Protein AF-A0A4Q2D602-F1 (afdb_monomer_lite)

Structure (mmCIF, N/CA/C/O backbone):
data_AF-A0A4Q2D602-F1
#
_entry.id   AF-A0A4Q2D602-F1
#
loop_
_atom_site.group_PDB
_atom_site.id
_atom_site.type_symbol
_atom_site.label_atom_id
_atom_site.label_alt_id
_atom_site.label_comp_id
_atom_site.label_asym_id
_atom_site.label_entity_id
_atom_site.label_seq_id
_atom_site.pdbx_PDB_ins_code
_atom_site.Cartn_x
_atom_site.Cartn_y
_atom_site.Cartn_z
_atom_site.occupancy
_atom_site.B_iso_or_equiv
_atom_site.auth_seq_id
_atom_site.auth_comp_id
_atom_site.auth_asym_id
_atom_site.auth_atom_id
_atom_site.pdbx_PDB_model_num
ATOM 1 N N . LYS A 1 1 ? 11.422 -1.098 -21.086 1.00 83.00 1 LYS A N 1
ATOM 2 C CA . LYS A 1 1 ? 11.947 -2.430 -20.684 1.00 83.00 1 LYS A CA 1
ATOM 3 C C . LYS A 1 1 ? 13.117 -2.211 -19.728 1.00 83.00 1 LYS A C 1
ATOM 5 O O . LYS A 1 1 ? 13.971 -1.401 -20.058 1.00 83.00 1 LYS A O 1
ATOM 10 N N . LEU A 1 2 ? 13.131 -2.863 -18.564 1.00 94.50 2 LEU A N 1
ATOM 11 C CA . LEU A 1 2 ? 14.197 -2.750 -17.557 1.00 94.50 2 LEU A CA 1
ATOM 12 C C . LEU A 1 2 ? 15.337 -3.736 -17.889 1.00 94.50 2 LEU A C 1
ATOM 14 O O . LEU A 1 2 ? 15.059 -4.915 -18.108 1.00 94.50 2 LEU A O 1
ATOM 18 N N . SER A 1 3 ? 16.590 -3.273 -17.979 1.00 97.38 3 SER A N 1
ATOM 19 C CA . SER A 1 3 ? 17.756 -4.157 -18.168 1.00 97.38 3 SER A CA 1
ATOM 20 C C . SER A 1 3 ? 18.166 -4.819 -16.848 1.00 97.38 3 SER A C 1
ATOM 22 O O . SER A 1 3 ? 17.819 -4.328 -15.775 1.00 97.38 3 SER A O 1
ATOM 24 N N . MET A 1 4 ? 18.919 -5.922 -16.911 1.00 98.06 4 MET A N 1
ATOM 25 C CA . MET A 1 4 ? 19.378 -6.620 -15.701 1.00 98.06 4 MET A CA 1
ATOM 26 C C . MET A 1 4 ? 20.352 -5.775 -14.872 1.00 98.06 4 MET A C 1
ATOM 28 O O . MET A 1 4 ? 20.237 -5.764 -13.651 1.00 98.06 4 MET A O 1
ATOM 32 N N . ASP A 1 5 ? 21.232 -5.001 -15.512 1.00 97.94 5 ASP A N 1
ATOM 33 C CA . ASP A 1 5 ? 22.152 -4.102 -14.802 1.00 97.94 5 ASP A CA 1
ATOM 34 C C . ASP A 1 5 ? 21.403 -2.986 -14.070 1.00 97.94 5 ASP A C 1
ATOM 36 O O . ASP A 1 5 ? 21.679 -2.704 -12.904 1.00 97.94 5 ASP A O 1
ATOM 40 N N . ALA A 1 6 ? 20.405 -2.379 -14.725 1.00 98.00 6 ALA A N 1
ATOM 41 C CA . ALA A 1 6 ? 19.575 -1.362 -14.093 1.00 98.00 6 ALA A CA 1
ATOM 42 C C . ALA A 1 6 ? 18.737 -1.963 -12.954 1.00 98.00 6 ALA A C 1
ATOM 44 O O . ALA A 1 6 ? 18.672 -1.374 -11.877 1.00 98.00 6 ALA A O 1
ATOM 45 N N . ALA A 1 7 ? 18.159 -3.154 -13.150 1.00 98.19 7 ALA A N 1
ATOM 46 C CA . ALA A 1 7 ? 17.442 -3.871 -12.098 1.00 98.19 7 ALA A CA 1
ATOM 47 C C . ALA A 1 7 ? 18.347 -4.153 -10.888 1.00 98.19 7 ALA A C 1
ATOM 49 O O . ALA A 1 7 ? 17.981 -3.818 -9.766 1.00 98.19 7 ALA A O 1
ATOM 50 N N . ALA A 1 8 ? 19.546 -4.703 -11.097 1.00 98.25 8 ALA A N 1
ATOM 51 C CA . ALA A 1 8 ? 20.499 -4.966 -10.021 1.00 98.25 8 ALA A CA 1
ATOM 52 C C . ALA A 1 8 ? 20.903 -3.677 -9.287 1.00 98.25 8 ALA A C 1
ATOM 54 O O . ALA A 1 8 ? 20.920 -3.659 -8.057 1.00 98.25 8 ALA A O 1
ATOM 55 N N . SER A 1 9 ? 21.140 -2.586 -10.021 1.00 98.38 9 SER A N 1
ATOM 56 C CA . SER A 1 9 ? 21.454 -1.284 -9.424 1.00 98.38 9 SER A CA 1
ATOM 57 C C . SER A 1 9 ? 20.346 -0.817 -8.472 1.00 98.38 9 SER A C 1
ATOM 59 O O . SER A 1 9 ? 20.636 -0.391 -7.357 1.00 98.38 9 SER A O 1
ATOM 61 N N . PHE A 1 10 ? 19.076 -0.956 -8.864 1.00 98.06 10 PHE A N 1
ATOM 62 C CA . PHE A 1 10 ? 17.943 -0.608 -8.005 1.00 98.06 10 PHE A CA 1
ATOM 63 C C . PHE A 1 10 ? 17.757 -1.565 -6.825 1.00 98.06 10 PHE A C 1
ATOM 65 O O . PHE A 1 10 ? 17.698 -1.120 -5.683 1.00 98.06 10 PHE A O 1
ATOM 72 N N . PHE A 1 11 ? 17.642 -2.867 -7.092 1.00 98.19 11 PHE A N 1
ATOM 73 C CA . PHE A 1 11 ? 17.210 -3.848 -6.093 1.00 98.19 11 PHE A CA 1
ATOM 74 C C . PHE A 1 11 ? 18.327 -4.308 -5.155 1.00 98.19 11 PHE A C 1
ATOM 76 O O . PHE A 1 11 ? 18.075 -4.510 -3.972 1.00 98.19 11 PHE A O 1
ATOM 83 N N . ARG A 1 12 ? 19.547 -4.498 -5.669 1.00 98.31 12 ARG A N 1
ATOM 84 C CA . ARG A 1 12 ? 20.695 -4.968 -4.877 1.00 98.31 12 ARG A CA 1
ATOM 85 C C . ARG A 1 12 ? 21.487 -3.799 -4.308 1.00 98.31 12 ARG A C 1
ATOM 87 O O . ARG A 1 12 ? 21.835 -3.816 -3.134 1.00 98.31 12 ARG A O 1
ATOM 94 N N . ASP A 1 13 ? 21.762 -2.799 -5.143 1.00 98.31 13 ASP A N 1
ATOM 95 C CA . ASP A 1 13 ? 22.711 -1.736 -4.794 1.00 98.31 13 ASP A CA 1
ATOM 96 C C . ASP A 1 13 ? 2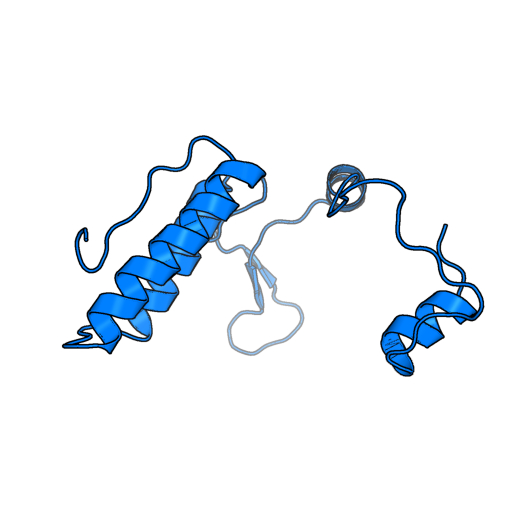2.021 -0.477 -4.238 1.00 98.31 13 ASP A C 1
ATOM 98 O O . ASP A 1 13 ? 22.708 0.443 -3.799 1.00 98.31 13 ASP A O 1
ATOM 102 N N . MET A 1 14 ? 20.679 -0.425 -4.252 1.00 98.06 14 MET A N 1
ATOM 103 C CA . MET A 1 14 ? 19.868 0.733 -3.838 1.00 98.06 14 MET A CA 1
ATOM 104 C C . MET A 1 14 ? 20.332 2.047 -4.484 1.00 98.06 14 MET A C 1
ATOM 106 O O . MET A 1 14 ? 20.367 3.107 -3.858 1.00 98.06 14 MET A O 1
A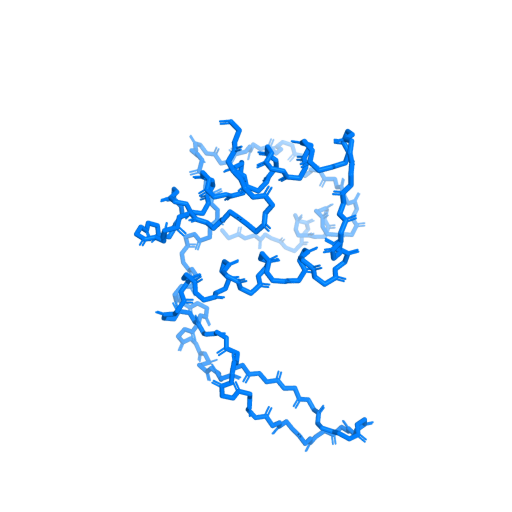TOM 110 N N . ARG A 1 15 ? 20.721 1.973 -5.759 1.00 98.12 15 ARG A N 1
ATOM 111 C CA . ARG A 1 15 ? 21.407 3.045 -6.474 1.00 98.12 15 ARG A CA 1
ATOM 112 C C . ARG A 1 15 ? 20.758 3.298 -7.827 1.00 98.12 15 ARG A C 1
ATOM 114 O O . ARG A 1 15 ? 20.543 2.370 -8.606 1.00 98.12 15 ARG A O 1
ATOM 121 N N . PHE A 1 16 ? 20.525 4.570 -8.147 1.00 98.12 16 PHE A N 1
ATOM 122 C CA . PHE A 1 16 ? 20.141 4.959 -9.501 1.00 98.12 16 PHE A CA 1
ATOM 123 C C . PHE A 1 16 ? 21.250 4.590 -10.506 1.00 98.12 16 PHE A C 1
ATOM 125 O O . PHE A 1 16 ? 22.429 4.844 -10.230 1.00 98.12 16 PHE A O 1
ATOM 132 N N . PRO A 1 17 ? 20.908 4.008 -11.669 1.00 97.75 17 PRO A N 1
ATOM 133 C CA . PRO A 1 17 ? 21.867 3.808 -12.750 1.00 97.75 17 PRO A CA 1
ATOM 134 C C . PRO A 1 17 ? 22.538 5.130 -13.176 1.00 97.75 17 PRO A C 1
ATOM 136 O O . PRO A 1 17 ? 21.956 6.201 -12.980 1.00 97.75 17 PRO A O 1
ATOM 139 N N . PRO A 1 18 ? 23.746 5.092 -13.769 1.00 96.19 18 PRO A N 1
ATOM 140 C CA . PRO A 1 18 ? 24.335 6.274 -14.396 1.00 96.19 18 PRO A CA 1
ATOM 141 C C . PRO A 1 18 ? 23.366 6.902 -15.404 1.00 96.19 18 PRO A C 1
ATOM 143 O O . PRO A 1 18 ? 22.719 6.173 -16.152 1.00 96.19 18 PRO A O 1
ATOM 146 N N . ASP A 1 19 ? 23.277 8.236 -15.401 1.00 96.69 19 ASP A N 1
ATOM 147 C CA . ASP A 1 19 ? 22.375 9.006 -16.275 1.00 96.69 19 ASP A CA 1
ATOM 148 C C . ASP A 1 19 ? 20.883 8.635 -16.126 1.00 96.69 19 ASP A C 1
ATOM 150 O O . ASP A 1 19 ? 20.097 8.629 -17.072 1.00 96.69 19 ASP A O 1
ATOM 154 N N . PHE A 1 20 ? 20.467 8.267 -14.910 1.00 97.31 20 PHE A N 1
ATOM 155 C CA . PHE A 1 20 ? 19.071 7.942 -14.650 1.00 97.31 20 PHE A CA 1
ATOM 156 C C . PHE A 1 20 ? 18.171 9.182 -14.723 1.00 97.31 20 PHE A C 1
ATOM 158 O O . PHE A 1 20 ? 18.295 10.120 -13.931 1.00 97.31 20 PHE A O 1
ATOM 165 N N . HIS A 1 21 ? 17.170 9.113 -15.596 1.00 96.38 21 HIS A N 1
ATOM 166 C CA . HIS A 1 21 ? 16.058 10.052 -15.641 1.00 96.38 21 HIS A CA 1
ATOM 167 C C . HIS A 1 21 ? 14.780 9.381 -15.139 1.00 96.38 21 HIS A C 1
ATOM 169 O O . HIS A 1 21 ? 14.426 8.277 -15.559 1.00 96.38 21 HIS A O 1
ATOM 175 N N . ARG A 1 22 ? 14.056 10.071 -14.251 1.00 96.12 22 ARG A N 1
ATOM 176 C CA . ARG A 1 22 ? 12.726 9.632 -13.812 1.00 96.12 22 ARG A CA 1
ATOM 177 C C . ARG A 1 22 ? 11.739 9.591 -14.995 1.00 96.12 22 ARG A C 1
ATOM 179 O O . ARG A 1 22 ? 11.940 10.329 -15.963 1.00 96.12 22 ARG A O 1
ATOM 186 N N . PRO A 1 23 ? 10.642 8.814 -14.904 1.00 95.31 23 PRO A N 1
ATOM 187 C CA . PRO A 1 23 ? 9.563 8.867 -15.888 1.00 95.31 23 PRO A CA 1
ATOM 188 C C . PRO A 1 23 ? 9.055 10.298 -16.117 1.00 95.31 23 PRO A C 1
ATOM 190 O O . PRO A 1 23 ? 8.987 11.102 -15.186 1.00 95.31 23 PRO A O 1
ATOM 193 N N . GLY A 1 24 ? 8.677 10.615 -17.358 1.00 97.31 24 GLY A N 1
ATOM 194 C CA . GLY A 1 24 ? 8.247 11.963 -17.758 1.00 97.31 24 GLY A CA 1
ATOM 195 C C . GLY A 1 24 ? 6.905 12.420 -17.173 1.00 97.31 24 GLY A C 1
ATOM 196 O O . GLY A 1 24 ? 6.534 13.577 -17.343 1.00 97.31 24 GLY A O 1
ATOM 197 N N . GLN A 1 25 ? 6.188 11.536 -16.479 1.00 95.75 25 GLN A N 1
ATOM 198 C CA . GLN A 1 25 ? 4.896 11.798 -15.849 1.00 95.75 25 GLN A CA 1
ATOM 199 C C . GLN A 1 25 ? 4.749 10.961 -14.566 1.00 95.75 25 GLN A C 1
ATOM 201 O O . GLN A 1 25 ? 5.441 9.942 -14.427 1.00 95.75 25 GLN A O 1
ATOM 206 N N . PRO A 1 26 ? 3.869 11.357 -13.627 1.00 93.44 26 PRO A N 1
ATOM 207 C CA . PRO A 1 26 ? 3.503 10.507 -12.498 1.00 93.44 26 PRO A CA 1
ATOM 208 C C . PRO A 1 26 ? 2.998 9.154 -13.011 1.00 93.44 26 PRO A C 1
ATOM 210 O O . PRO A 1 26 ? 2.129 9.115 -13.874 1.00 93.44 26 PRO A O 1
ATOM 213 N N . THR A 1 27 ? 3.591 8.068 -12.523 1.00 92.25 27 THR A N 1
ATOM 214 C CA . THR A 1 27 ? 3.298 6.684 -12.932 1.00 92.25 27 THR A CA 1
ATOM 215 C C . THR A 1 27 ? 3.378 5.779 -11.711 1.00 92.25 27 THR A C 1
ATOM 217 O O . THR A 1 27 ? 4.135 6.071 -10.778 1.00 92.25 27 THR A O 1
ATOM 220 N N . THR A 1 28 ? 2.599 4.699 -11.702 1.00 92.00 28 THR A N 1
A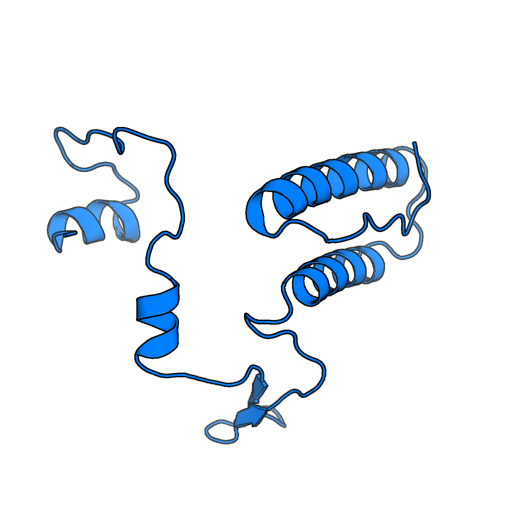TOM 221 C CA . THR A 1 28 ? 2.556 3.733 -10.597 1.00 92.00 28 THR A CA 1
ATOM 222 C C . THR A 1 28 ? 2.519 2.297 -11.111 1.00 92.00 28 THR A C 1
ATOM 224 O O . THR A 1 28 ? 3.551 1.633 -11.172 1.00 92.00 28 THR A O 1
ATOM 227 N N . ASN A 1 29 ? 1.328 1.798 -11.426 1.00 90.88 29 ASN A N 1
ATOM 228 C CA . ASN A 1 29 ? 1.014 0.388 -11.640 1.00 90.88 29 ASN A CA 1
ATOM 229 C C . ASN A 1 29 ? 0.275 0.156 -12.964 1.00 90.88 29 ASN A C 1
ATOM 231 O O . ASN A 1 29 ? -0.453 -0.827 -13.103 1.00 90.88 29 ASN A O 1
ATOM 235 N N . GLU A 1 30 ? 0.437 1.059 -13.931 1.00 92.50 30 GLU A N 1
ATOM 236 C CA . GLU A 1 30 ? -0.085 0.875 -15.279 1.00 92.50 30 GLU A CA 1
ATOM 237 C C . GLU A 1 30 ? 0.391 -0.476 -15.850 1.00 92.50 30 GLU A C 1
ATOM 239 O O . GLU A 1 30 ? 1.581 -0.794 -15.825 1.00 92.50 30 GLU A O 1
ATOM 244 N N . GLY A 1 31 ? -0.548 -1.291 -16.345 1.00 93.62 31 GLY A N 1
ATOM 245 C CA . GLY A 1 31 ? -0.282 -2.654 -16.823 1.00 93.62 31 GLY A CA 1
ATOM 246 C C . GLY A 1 31 ? -0.407 -3.760 -15.765 1.00 93.62 31 GLY A C 1
ATOM 247 O O . GLY A 1 31 ? -0.067 -4.909 -16.051 1.00 93.62 31 GLY A O 1
ATOM 248 N N . ILE A 1 32 ? -0.886 -3.457 -14.549 1.00 93.50 32 ILE A N 1
ATOM 249 C CA . ILE A 1 32 ? -1.155 -4.473 -13.512 1.00 93.50 32 ILE A CA 1
ATOM 250 C C . ILE A 1 32 ? -2.147 -5.552 -13.978 1.00 93.50 32 ILE A C 1
ATOM 252 O O . ILE A 1 32 ? -2.015 -6.716 -13.610 1.00 93.50 32 ILE A O 1
ATOM 256 N N . ASP A 1 33 ? -3.104 -5.189 -14.827 1.00 94.38 33 ASP A N 1
ATOM 257 C CA . ASP A 1 33 ? -4.086 -6.082 -15.440 1.00 94.38 33 ASP A CA 1
ATOM 258 C C . ASP A 1 33 ? -3.424 -7.180 -16.283 1.00 94.38 33 ASP A C 1
ATOM 260 O O . ASP A 1 33 ? -3.834 -8.335 -16.205 1.00 94.38 33 ASP A O 1
ATOM 264 N N . VAL A 1 34 ? -2.343 -6.860 -17.002 1.00 96.69 34 VAL A N 1
ATOM 265 C CA . VAL A 1 34 ? -1.567 -7.837 -17.782 1.00 96.69 34 VAL A CA 1
ATOM 266 C C . VAL A 1 34 ? -0.910 -8.871 -16.865 1.00 96.69 34 VAL A C 1
ATOM 268 O O . VAL A 1 34 ? -0.893 -10.060 -17.182 1.00 96.69 34 VAL A O 1
ATOM 271 N N . VAL A 1 35 ? -0.396 -8.436 -15.709 1.00 95.06 35 VAL A N 1
ATOM 272 C CA . VAL A 1 35 ? 0.217 -9.331 -14.713 1.00 95.06 35 VAL A CA 1
ATOM 273 C C . VAL A 1 35 ? -0.839 -10.244 -14.089 1.00 95.06 35 VAL A C 1
ATOM 275 O O . VAL A 1 35 ? -0.619 -11.449 -13.988 1.00 95.06 35 VAL A O 1
ATOM 278 N N . ILE A 1 36 ? -1.996 -9.688 -13.714 1.00 94.50 36 ILE A N 1
ATOM 279 C CA . ILE A 1 36 ? -3.110 -10.446 -13.126 1.00 94.50 36 ILE A CA 1
ATOM 280 C C . ILE A 1 36 ? -3.676 -11.459 -14.133 1.00 94.50 36 ILE A C 1
ATOM 282 O O . ILE A 1 36 ? -3.933 -12.608 -13.778 1.00 94.50 36 ILE A O 1
ATOM 286 N N . ALA A 1 37 ? -3.840 -11.057 -15.396 1.00 95.62 37 ALA A N 1
ATOM 287 C CA . ALA A 1 37 ? -4.410 -11.894 -16.447 1.00 95.62 37 ALA A CA 1
ATOM 288 C C . ALA A 1 37 ? -3.490 -13.043 -16.887 1.00 95.62 37 ALA A C 1
ATOM 290 O O . ALA A 1 37 ? -3.986 -14.042 -17.406 1.00 95.62 37 ALA A O 1
ATOM 291 N N . ALA A 1 38 ? -2.172 -12.930 -16.684 1.00 97.81 38 ALA A N 1
ATOM 292 C CA . ALA A 1 38 ? -1.224 -13.969 -17.079 1.00 97.81 38 ALA A CA 1
ATOM 293 C C . ALA A 1 38 ? -1.470 -15.295 -16.338 1.00 97.81 38 ALA A C 1
ATOM 295 O O . ALA A 1 38 ? -1.445 -16.360 -16.954 1.00 97.81 38 ALA A O 1
ATOM 296 N N . HIS A 1 39 ? -1.735 -15.226 -15.029 1.00 96.62 39 HIS A N 1
ATOM 297 C CA . HIS A 1 39 ? -2.012 -16.388 -14.182 1.00 96.62 39 HIS A CA 1
ATOM 298 C C . HIS A 1 39 ? -2.987 -16.017 -13.056 1.00 96.62 39 HIS A C 1
ATOM 300 O O . HIS A 1 39 ? -2.535 -15.780 -11.938 1.00 96.62 39 HIS A O 1
ATOM 306 N N . PRO A 1 40 ? -4.307 -15.959 -13.310 1.00 94.50 40 PRO A N 1
ATOM 307 C CA . PRO A 1 40 ? -5.281 -15.576 -12.291 1.00 94.50 40 PRO A CA 1
ATOM 308 C C . PRO A 1 40 ? -5.230 -16.492 -11.062 1.00 94.50 40 PRO A C 1
ATOM 310 O O . PRO A 1 40 ? -5.124 -17.713 -11.191 1.00 94.50 40 PRO A O 1
ATOM 313 N N . TRP A 1 41 ? -5.345 -15.912 -9.867 1.00 94.38 41 TRP A N 1
ATOM 314 C CA . TRP A 1 41 ? -5.338 -16.645 -8.600 1.00 94.38 41 TRP A CA 1
ATOM 315 C C . TRP A 1 41 ? -6.356 -16.058 -7.622 1.00 94.38 41 TRP A C 1
ATOM 317 O O . TRP A 1 41 ? -6.762 -14.902 -7.744 1.00 94.38 41 TRP A O 1
ATOM 327 N N . LEU A 1 42 ? -6.764 -16.864 -6.642 1.00 95.62 42 LEU A N 1
ATOM 328 C CA . LEU A 1 42 ? -7.616 -16.428 -5.536 1.00 95.62 42 LEU A CA 1
ATOM 329 C C . LEU A 1 42 ? -6.759 -16.183 -4.289 1.00 95.62 42 LEU A C 1
ATOM 331 O O . LEU A 1 42 ? -5.787 -16.913 -4.095 1.00 95.62 42 LEU A O 1
ATOM 335 N N . PRO A 1 43 ? -7.091 -15.189 -3.447 1.00 96.50 43 PRO A N 1
ATOM 336 C CA . PRO A 1 43 ? -6.357 -14.920 -2.215 1.00 96.50 43 PRO A CA 1
ATOM 337 C C . PRO A 1 43 ? -6.551 -16.033 -1.169 1.00 96.50 43 PRO A C 1
ATOM 339 O O . PRO A 1 43 ? -7.586 -16.697 -1.115 1.00 96.50 43 PRO A O 1
ATOM 342 N N . GLY A 1 44 ? -5.552 -16.222 -0.307 1.00 96.19 44 GLY A N 1
ATOM 343 C CA . GLY A 1 44 ? -5.481 -17.354 0.617 1.00 96.19 44 GLY A CA 1
ATOM 344 C C . GLY A 1 44 ? -4.060 -17.614 1.115 1.00 96.19 44 GLY A C 1
ATOM 345 O O . GLY A 1 44 ? -3.141 -16.827 0.864 1.00 96.19 44 GLY A O 1
ATOM 346 N N . GLY A 1 45 ? -3.874 -18.736 1.803 1.00 96.19 45 GLY A N 1
ATOM 347 C CA . GLY A 1 45 ? -2.589 -19.136 2.371 1.00 96.19 45 GLY A CA 1
ATOM 348 C C . GLY A 1 45 ? -2.521 -20.633 2.657 1.00 96.19 45 GLY A C 1
ATOM 349 O O . GLY A 1 45 ? -3.522 -21.341 2.588 1.00 96.19 45 GLY A O 1
ATOM 350 N N . ASN A 1 46 ? -1.328 -21.131 2.974 1.00 97.31 46 ASN A N 1
ATOM 351 C CA . ASN A 1 46 ? -1.171 -22.513 3.424 1.00 97.31 46 ASN A CA 1
ATOM 352 C C . ASN A 1 46 ? -1.772 -22.692 4.826 1.00 97.31 46 ASN A C 1
ATOM 354 O O . ASN A 1 46 ? -1.535 -21.871 5.714 1.00 97.31 46 ASN A O 1
ATOM 358 N N . ALA A 1 47 ? -2.522 -23.773 5.029 1.00 94.44 47 ALA A N 1
ATOM 359 C CA . ALA A 1 47 ? -3.162 -24.076 6.307 1.00 94.44 47 ALA A CA 1
ATOM 360 C C . ALA A 1 47 ? -2.245 -24.862 7.262 1.00 94.44 47 ALA A C 1
ATOM 362 O O . ALA A 1 47 ? -1.265 -25.488 6.849 1.00 94.44 47 ALA A O 1
ATOM 363 N N . ASP A 1 48 ? -2.582 -24.862 8.553 1.00 93.56 48 ASP A N 1
ATOM 364 C CA . ASP A 1 48 ? -2.011 -25.754 9.575 1.00 93.56 48 ASP A CA 1
ATOM 365 C C . ASP A 1 48 ? -0.471 -25.757 9.676 1.00 93.56 48 ASP A C 1
ATOM 367 O O . ASP A 1 48 ? 0.128 -26.744 10.107 1.00 93.56 48 ASP A O 1
ATOM 371 N N . GLY A 1 49 ? 0.188 -24.677 9.237 1.00 92.12 49 GLY A N 1
ATOM 372 C CA . GLY A 1 49 ? 1.650 -24.556 9.229 1.00 92.12 49 GLY A CA 1
ATOM 373 C C . GLY A 1 49 ? 2.375 -25.528 8.288 1.00 92.12 49 GLY A C 1
ATOM 374 O O . GLY A 1 49 ? 3.568 -25.771 8.471 1.00 92.12 49 GLY A O 1
ATOM 375 N N . LYS A 1 50 ? 1.680 -26.111 7.304 1.00 96.12 50 LYS A N 1
ATOM 376 C CA . LYS A 1 50 ? 2.254 -27.064 6.340 1.00 96.12 50 LYS A CA 1
ATOM 377 C C . LYS A 1 50 ? 2.567 -26.389 5.003 1.00 96.12 50 LYS A C 1
ATOM 379 O O . LYS A 1 50 ? 2.204 -25.245 4.753 1.00 96.12 50 LYS A O 1
ATOM 384 N N . VAL A 1 51 ? 3.291 -27.104 4.145 1.00 96.81 51 VAL A N 1
ATOM 385 C CA . VAL A 1 51 ? 3.551 -26.699 2.756 1.00 96.81 51 VAL A CA 1
ATOM 386 C C . VAL A 1 51 ? 2.639 -27.472 1.803 1.00 96.81 51 VAL A C 1
ATOM 388 O O . VAL A 1 51 ? 2.179 -28.563 2.136 1.00 96.81 51 VAL A O 1
ATOM 391 N N . ASN A 1 52 ? 2.424 -26.929 0.602 1.00 96.44 52 ASN A N 1
ATOM 392 C CA . ASN A 1 52 ? 1.639 -27.545 -0.479 1.00 96.44 52 ASN A CA 1
ATOM 393 C C . ASN A 1 52 ? 0.153 -27.791 -0.146 1.00 96.44 52 ASN A C 1
ATOM 395 O O . ASN A 1 52 ? -0.443 -28.742 -0.645 1.00 96.44 52 ASN A O 1
ATOM 399 N N . ASN A 1 53 ? -0.456 -26.945 0.686 1.00 97.06 53 ASN A N 1
ATOM 400 C CA . ASN A 1 53 ? -1.859 -27.057 1.096 1.00 97.06 53 ASN A CA 1
ATOM 401 C C . ASN A 1 53 ? -2.561 -25.690 1.096 1.00 97.06 53 ASN A C 1
ATOM 403 O O . ASN A 1 53 ? -3.182 -25.289 2.080 1.00 97.06 53 ASN A O 1
ATOM 407 N N . TYR A 1 54 ? -2.426 -24.964 -0.011 1.00 97.50 54 TYR A N 1
ATOM 408 C CA . TYR A 1 54 ? -3.051 -23.659 -0.177 1.00 97.50 54 TYR A CA 1
ATOM 409 C C . TYR A 1 54 ? -4.574 -23.758 -0.034 1.00 97.50 54 TYR A C 1
ATOM 411 O O . TYR A 1 54 ? -5.223 -24.521 -0.752 1.00 97.50 54 TYR A O 1
ATOM 419 N N . VAL A 1 55 ? -5.136 -22.970 0.877 1.00 97.81 55 VAL A N 1
ATOM 420 C CA . VAL A 1 55 ? -6.576 -22.843 1.094 1.00 97.81 55 VAL A CA 1
ATOM 421 C C . VAL A 1 55 ? -6.986 -21.420 0.740 1.00 97.81 55 VAL A C 1
ATOM 423 O O . VAL A 1 55 ? -6.398 -20.450 1.223 1.00 97.81 55 VAL A O 1
ATOM 426 N N . VAL A 1 56 ? -7.996 -21.305 -0.120 1.00 97.88 56 VAL A N 1
ATOM 427 C CA . VAL A 1 56 ? -8.598 -20.020 -0.492 1.00 97.88 56 VAL A CA 1
ATOM 428 C C . VAL A 1 56 ? -9.296 -19.424 0.726 1.00 97.88 56 VAL A C 1
ATOM 430 O O . VAL A 1 56 ? -10.055 -20.118 1.402 1.00 97.88 56 VAL A O 1
ATOM 433 N N . ASP A 1 57 ? -9.074 -18.135 0.978 1.00 96.19 57 ASP A N 1
ATOM 434 C CA . ASP A 1 57 ? -9.788 -17.396 2.015 1.00 96.19 57 ASP A CA 1
ATOM 435 C C . ASP A 1 57 ? -10.969 -16.625 1.397 1.00 96.19 57 ASP A C 1
ATOM 437 O O . ASP A 1 57 ? -10.755 -15.580 0.776 1.00 96.19 57 ASP A O 1
ATOM 441 N N . PRO A 1 58 ? -12.226 -17.081 1.579 1.00 93.56 58 PRO A N 1
ATOM 442 C CA . PRO A 1 58 ? -13.399 -16.381 1.048 1.00 93.56 58 PRO A CA 1
ATOM 443 C C . PRO A 1 58 ? -13.634 -15.016 1.720 1.00 93.56 58 PRO A C 1
ATOM 445 O O . PRO A 1 58 ? -14.409 -14.190 1.223 1.00 93.56 58 PRO A O 1
ATOM 448 N N . ASN A 1 59 ? -12.985 -14.762 2.861 1.00 92.06 59 ASN A N 1
ATOM 449 C CA . ASN A 1 59 ? -13.083 -13.499 3.576 1.00 92.06 59 ASN A CA 1
ATOM 450 C C . ASN A 1 59 ? -12.049 -12.463 3.123 1.00 92.06 59 ASN A C 1
ATOM 452 O O . ASN A 1 59 ? -12.186 -11.283 3.470 1.00 92.06 59 ASN A O 1
ATOM 456 N N . SER A 1 60 ? -11.053 -12.878 2.341 1.00 94.50 60 SER A N 1
ATOM 457 C CA . SER A 1 60 ? -10.061 -11.973 1.782 1.00 94.50 60 SER A CA 1
ATOM 458 C C . SER A 1 60 ? -10.640 -11.171 0.615 1.00 94.50 60 SER A C 1
ATOM 460 O O . SER A 1 60 ? -11.582 -11.591 -0.060 1.00 94.50 60 SER A O 1
ATOM 462 N N . ALA A 1 61 ? -10.101 -9.974 0.410 1.00 94.31 61 ALA A N 1
ATOM 463 C CA . ALA A 1 61 ? -10.431 -9.151 -0.742 1.00 94.31 61 ALA A CA 1
ATOM 464 C C . ALA A 1 61 ? -9.621 -9.599 -1.963 1.00 94.31 61 ALA A C 1
ATOM 466 O O . ALA A 1 61 ? -8.449 -9.956 -1.842 1.00 94.31 61 ALA A O 1
ATOM 467 N N . ASP A 1 62 ? -10.231 -9.512 -3.140 1.00 92.12 62 ASP A N 1
ATOM 468 C CA . ASP A 1 62 ? -9.551 -9.660 -4.425 1.00 92.12 62 ASP A CA 1
ATOM 469 C C . ASP A 1 62 ? -9.486 -8.318 -5.181 1.00 92.12 62 ASP A C 1
ATOM 471 O O . ASP A 1 62 ? -9.916 -7.270 -4.687 1.00 92.12 62 ASP A O 1
ATOM 475 N N . PHE A 1 63 ? -8.944 -8.340 -6.402 1.00 90.31 63 PHE A N 1
ATOM 476 C CA . PHE A 1 63 ? -8.792 -7.145 -7.239 1.00 90.31 63 PHE A CA 1
ATOM 477 C C . PHE A 1 63 ? -10.118 -6.511 -7.693 1.00 90.31 63 PHE A C 1
ATOM 479 O O . PHE A 1 63 ? -10.113 -5.379 -8.169 1.00 90.31 63 PHE A O 1
ATOM 486 N N . THR A 1 64 ? -11.253 -7.197 -7.530 1.00 91.19 64 THR A N 1
ATOM 487 C CA . THR A 1 64 ? -12.595 -6.662 -7.814 1.00 91.19 64 THR A CA 1
ATOM 488 C C . THR A 1 64 ? -13.224 -5.978 -6.597 1.00 91.19 64 THR A C 1
ATOM 490 O O . THR A 1 64 ? -14.251 -5.311 -6.720 1.00 91.19 64 THR A O 1
ATOM 493 N N . GLN A 1 65 ? -12.596 -6.091 -5.419 1.00 93.25 65 GLN A N 1
ATOM 494 C CA . GLN A 1 65 ? -13.100 -5.580 -4.142 1.00 93.25 65 GLN A CA 1
ATOM 495 C C . GLN A 1 65 ? -12.157 -4.536 -3.502 1.00 93.25 65 GLN A C 1
ATOM 497 O O . GLN A 1 65 ? -11.803 -4.665 -2.324 1.00 93.25 65 GLN A O 1
ATOM 502 N N . PRO A 1 66 ? -11.759 -3.457 -4.207 1.00 91.75 66 PRO A N 1
ATOM 503 C CA . PRO A 1 66 ? -10.751 -2.512 -3.713 1.00 91.75 66 PRO A CA 1
ATOM 504 C C . PRO A 1 66 ? -11.141 -1.834 -2.389 1.00 91.75 66 PRO A C 1
ATOM 506 O O . PRO A 1 66 ? -10.308 -1.664 -1.497 1.00 91.75 66 PRO A O 1
ATOM 509 N N . CYS A 1 67 ? -12.425 -1.521 -2.190 1.00 94.88 67 CYS A N 1
ATOM 510 C CA . CYS A 1 67 ? -12.884 -0.941 -0.927 1.00 94.88 67 CYS A CA 1
ATOM 511 C C . CYS A 1 67 ? -12.794 -1.922 0.247 1.00 94.88 67 CYS A C 1
ATOM 513 O O . CYS A 1 67 ? -12.575 -1.494 1.378 1.00 94.88 67 CYS A O 1
ATOM 515 N N . ARG A 1 68 ? -12.889 -3.235 -0.006 1.00 94.88 68 ARG A N 1
ATOM 516 C CA . ARG A 1 68 ? -12.701 -4.260 1.027 1.00 94.88 68 ARG A CA 1
ATOM 517 C C . ARG A 1 68 ? -11.242 -4.326 1.477 1.00 94.88 68 ARG A C 1
ATOM 519 O O . ARG A 1 68 ? -11.005 -4.483 2.671 1.00 94.88 68 ARG A O 1
ATOM 526 N N . VAL A 1 69 ? -10.281 -4.124 0.566 1.00 94.25 69 VAL A N 1
ATOM 527 C CA . VAL A 1 69 ? -8.855 -3.959 0.918 1.00 94.25 69 VAL A CA 1
ATOM 528 C C . VAL A 1 69 ? -8.676 -2.754 1.843 1.00 94.25 69 VAL A C 1
ATOM 530 O O . VAL A 1 69 ? -8.069 -2.882 2.904 1.00 94.25 69 VAL A O 1
ATOM 533 N N . TYR A 1 70 ? -9.259 -1.602 1.492 1.00 96.44 70 TYR A N 1
ATOM 534 C CA . TYR A 1 70 ? -9.218 -0.406 2.341 1.00 96.44 70 TYR A CA 1
ATOM 535 C C . TYR A 1 70 ? -9.815 -0.667 3.733 1.00 96.44 70 TYR A C 1
ATOM 537 O O . TYR A 1 70 ? -9.155 -0.408 4.741 1.00 96.44 70 TYR A O 1
ATOM 545 N N . SER A 1 71 ? -11.020 -1.240 3.810 1.00 96.31 71 SER A N 1
ATOM 546 C CA . SER A 1 71 ? -11.652 -1.571 5.092 1.00 96.31 71 SER A CA 1
ATOM 547 C C . SER A 1 71 ? -10.818 -2.551 5.914 1.00 96.31 71 SER A C 1
ATOM 549 O O . SER A 1 71 ? -10.718 -2.397 7.129 1.00 96.31 71 SER A O 1
ATOM 551 N N . HIS A 1 72 ? -10.184 -3.534 5.270 1.00 95.62 72 HIS A N 1
ATOM 552 C CA . HIS A 1 72 ? -9.298 -4.476 5.943 1.00 95.62 72 HIS A CA 1
ATOM 553 C C . HIS A 1 72 ? -8.087 -3.769 6.566 1.00 95.62 72 HIS A C 1
ATOM 555 O O . HIS A 1 72 ? -7.796 -3.996 7.737 1.00 95.62 72 HIS A O 1
ATOM 561 N N . VAL A 1 73 ? -7.431 -2.854 5.840 1.00 96.00 73 VAL A N 1
ATOM 562 C CA . VAL A 1 73 ? -6.315 -2.058 6.383 1.00 96.00 73 VAL A CA 1
ATOM 563 C C . VAL A 1 73 ? -6.764 -1.225 7.586 1.00 96.00 73 VAL A C 1
ATOM 565 O O . VAL A 1 73 ? -6.091 -1.235 8.618 1.00 96.00 73 VAL A O 1
ATOM 568 N N . VAL A 1 74 ? -7.915 -0.548 7.499 1.00 97.81 74 VAL A N 1
ATOM 569 C CA . VAL A 1 74 ? -8.469 0.222 8.627 1.00 97.81 74 VAL A CA 1
ATOM 570 C C . VAL A 1 74 ? -8.745 -0.687 9.830 1.00 97.81 74 VAL A C 1
ATOM 572 O O . VAL A 1 74 ? -8.362 -0.348 10.948 1.00 97.81 74 VAL A O 1
ATOM 575 N N . ASN A 1 75 ? -9.335 -1.865 9.615 1.00 97.50 75 ASN A N 1
ATOM 576 C CA . ASN A 1 75 ? -9.598 -2.833 10.682 1.00 97.50 75 ASN A CA 1
ATOM 577 C C . ASN A 1 75 ? -8.308 -3.345 11.339 1.00 97.50 75 ASN A C 1
ATOM 579 O O . ASN A 1 75 ? -8.260 -3.472 12.561 1.00 97.50 75 ASN A O 1
ATOM 583 N N . SER A 1 76 ? -7.243 -3.575 10.569 1.00 97.38 76 SER A N 1
ATOM 584 C CA . SER A 1 76 ? -5.931 -3.942 11.115 1.00 97.38 76 SER A CA 1
ATOM 585 C C . SER A 1 76 ? -5.350 -2.831 11.996 1.00 97.38 76 SER A C 1
ATOM 587 O O . SER A 1 76 ? -4.795 -3.109 13.058 1.00 97.38 76 SER A O 1
ATOM 589 N N . VAL A 1 77 ? -5.543 -1.558 11.630 1.00 98.19 77 VAL A N 1
ATOM 590 C CA . VAL A 1 77 ? -5.172 -0.423 12.496 1.00 98.19 77 VAL A CA 1
ATOM 591 C C . VAL A 1 77 ? -5.987 -0.423 13.795 1.00 98.19 77 VAL A C 1
ATOM 593 O O . VAL A 1 77 ? -5.426 -0.142 14.852 1.00 98.19 77 VAL A O 1
ATOM 596 N N . VAL A 1 78 ? -7.277 -0.769 13.749 1.00 98.25 78 VAL A N 1
ATOM 597 C CA . VAL A 1 78 ? -8.126 -0.901 14.951 1.00 98.25 78 VAL A CA 1
ATOM 598 C C . VAL A 1 78 ? -7.654 -2.023 15.869 1.00 98.25 78 VAL A C 1
ATOM 600 O O . VAL A 1 78 ? -7.629 -1.845 17.083 1.00 98.25 78 VAL A O 1
ATOM 603 N N . GLN A 1 79 ? -7.214 -3.153 15.319 1.00 98.25 79 GLN A N 1
ATOM 604 C CA . GLN A 1 79 ? -6.654 -4.240 16.125 1.00 98.25 79 GLN A CA 1
ATOM 605 C C . GLN A 1 79 ? -5.357 -3.831 16.836 1.00 98.25 79 GLN A C 1
ATOM 607 O O . GLN A 1 79 ? -5.146 -4.204 17.989 1.00 98.25 79 GLN A O 1
ATOM 612 N N . LEU A 1 80 ? -4.506 -3.039 16.175 1.00 98.38 80 LEU A N 1
ATOM 613 C CA . LEU A 1 80 ? -3.263 -2.524 16.761 1.00 98.38 80 LEU A CA 1
ATOM 614 C C . LEU A 1 80 ? -3.513 -1.438 17.817 1.00 98.38 80 LEU A C 1
ATOM 616 O O . LEU A 1 80 ? -2.774 -1.340 18.796 1.00 98.38 80 LEU A O 1
ATOM 620 N N . TYR A 1 81 ? -4.552 -0.625 17.626 1.00 98.25 81 TYR A N 1
ATOM 621 C CA . TYR A 1 81 ? -4.896 0.492 18.500 1.00 98.25 81 TYR A CA 1
ATOM 622 C C . TYR A 1 81 ? -6.374 0.424 18.905 1.00 98.25 81 TYR A C 1
ATOM 624 O O . TYR A 1 81 ? -7.171 1.241 18.455 1.00 98.25 81 TYR A O 1
ATOM 632 N N . PRO A 1 82 ? -6.770 -0.509 19.786 1.00 98.25 82 PRO A N 1
ATOM 633 C CA . PRO A 1 82 ? -8.185 -0.729 20.092 1.00 98.25 82 PRO A CA 1
ATOM 634 C C . PRO A 1 82 ? -8.826 0.419 20.885 1.00 98.25 82 PRO A C 1
ATOM 636 O O . PRO A 1 82 ? -10.032 0.628 20.798 1.00 98.25 82 PRO A O 1
ATOM 639 N N . ASN A 1 83 ? -8.040 1.170 21.666 1.00 98.12 83 ASN A N 1
ATOM 640 C CA . ASN A 1 83 ? -8.537 2.289 22.472 1.00 98.12 83 ASN A CA 1
ATOM 641 C C . ASN A 1 83 ? -7.493 3.419 22.600 1.00 98.12 83 ASN A C 1
A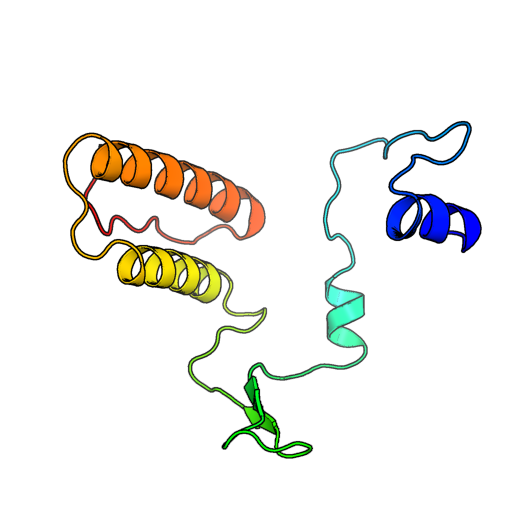TOM 643 O O . ASN A 1 83 ? -6.930 3.633 23.679 1.00 98.12 83 ASN A O 1
ATOM 647 N N . PRO A 1 84 ? -7.153 4.119 21.501 1.00 98.12 84 PRO A N 1
ATOM 648 C CA . PRO A 1 84 ? -6.156 5.172 21.532 1.00 98.12 84 PRO A CA 1
ATOM 649 C C . PRO A 1 84 ? -6.723 6.407 22.235 1.00 98.12 84 PRO A C 1
ATOM 651 O O . PRO A 1 84 ? -7.885 6.777 22.058 1.00 98.12 84 PRO A O 1
ATOM 654 N N . THR A 1 85 ? -5.877 7.110 22.982 1.00 97.81 85 THR A N 1
ATOM 655 C CA . THR A 1 85 ? -6.252 8.341 23.689 1.00 97.81 85 THR A CA 1
ATOM 656 C C . THR A 1 85 ? -5.329 9.500 23.313 1.00 97.81 85 THR A C 1
ATOM 658 O O . THR A 1 85 ? -4.315 9.327 22.627 1.00 97.81 85 THR A O 1
ATOM 661 N N . GLY A 1 86 ? -5.714 10.715 23.714 1.00 97.31 86 GLY A N 1
ATOM 662 C CA . GLY A 1 86 ? -4.895 11.919 23.574 1.00 97.31 86 GLY A CA 1
ATOM 663 C C . GLY A 1 86 ? -4.346 12.146 22.160 1.00 97.31 86 GLY A C 1
ATOM 664 O O . GLY A 1 86 ? -5.079 12.133 21.167 1.00 97.31 86 GLY A O 1
ATOM 665 N N . ILE A 1 87 ? -3.032 12.373 22.078 1.00 98.06 87 ILE A N 1
ATOM 666 C CA . ILE A 1 87 ? -2.324 12.695 20.830 1.00 98.06 87 ILE A CA 1
ATOM 667 C C . ILE A 1 87 ? -2.375 11.534 19.832 1.00 98.06 87 ILE A C 1
ATOM 669 O O . ILE A 1 87 ? -2.512 11.784 18.634 1.00 98.06 87 ILE A O 1
ATOM 673 N N . LEU A 1 88 ? -2.316 10.285 20.304 1.00 98.06 88 LEU A N 1
ATOM 674 C CA . LEU A 1 88 ? -2.355 9.116 19.429 1.00 98.06 88 LEU A CA 1
ATOM 675 C C . LEU A 1 88 ? -3.691 9.038 18.687 1.00 98.06 88 LEU A C 1
ATOM 677 O O . LEU A 1 88 ? -3.690 8.959 17.462 1.00 98.06 88 LEU A O 1
ATOM 681 N N . ARG A 1 89 ? -4.822 9.165 19.399 1.00 98.31 89 ARG A N 1
ATOM 682 C CA . ARG A 1 89 ? -6.157 9.185 18.773 1.00 98.31 89 ARG A CA 1
ATOM 683 C C . ARG A 1 89 ? -6.266 10.287 17.725 1.00 98.31 89 ARG A C 1
ATOM 685 O O . ARG A 1 89 ? -6.673 10.030 16.597 1.00 98.31 89 ARG A O 1
ATOM 692 N N . ARG A 1 90 ? -5.857 11.508 18.082 1.00 98.12 90 ARG A N 1
ATOM 693 C CA . ARG A 1 90 ? -5.883 12.663 17.173 1.00 98.12 90 ARG A CA 1
ATOM 694 C C . ARG A 1 90 ? -5.063 12.413 15.905 1.00 98.12 90 ARG A C 1
ATOM 696 O O . ARG A 1 90 ? -5.498 12.773 14.815 1.00 98.12 90 ARG A O 1
ATOM 703 N N . ASN A 1 91 ? -3.880 11.819 16.040 1.00 98.06 91 ASN A N 1
ATOM 704 C CA . ASN A 1 91 ? -3.011 11.539 14.901 1.00 98.06 91 ASN A CA 1
ATOM 705 C C . ASN A 1 91 ? -3.522 10.360 14.064 1.00 98.06 91 ASN A C 1
ATOM 707 O O . ASN A 1 91 ? -3.385 10.408 12.845 1.00 98.06 91 ASN A O 1
ATOM 711 N N . LEU A 1 92 ? -4.145 9.346 14.672 1.00 98.50 92 LEU A N 1
ATOM 712 C CA . LEU A 1 92 ? -4.783 8.249 13.941 1.00 98.50 92 LEU A CA 1
ATOM 713 C C . LEU A 1 92 ? -5.946 8.752 13.084 1.00 98.50 92 LEU A C 1
ATOM 715 O O . LEU A 1 92 ? -5.995 8.412 11.910 1.00 98.50 92 LEU A O 1
ATOM 719 N N . ILE A 1 93 ? -6.812 9.623 13.617 1.00 98.50 93 ILE A N 1
ATOM 720 C CA . ILE A 1 93 ? -7.898 10.253 12.839 1.00 98.50 93 ILE A CA 1
ATOM 721 C C . ILE A 1 93 ? -7.330 10.953 11.593 1.00 98.50 93 ILE A C 1
ATOM 723 O O . ILE A 1 93 ? -7.766 10.687 10.478 1.00 98.50 93 ILE A O 1
ATOM 727 N N . LYS A 1 94 ? -6.292 11.784 11.760 1.00 98.00 94 LYS A N 1
ATOM 728 C CA . LYS A 1 94 ? -5.666 12.512 10.641 1.00 98.00 94 LYS A CA 1
ATOM 729 C C . LYS A 1 94 ? -5.016 11.593 9.606 1.00 98.00 94 LYS A C 1
ATOM 731 O O . LYS A 1 94 ? -5.172 11.810 8.413 1.00 98.00 94 LYS A O 1
ATOM 736 N N . ASN A 1 95 ? -4.268 10.583 10.047 1.00 98.06 95 ASN A N 1
ATOM 737 C CA . ASN A 1 95 ? -3.562 9.698 9.120 1.00 98.06 95 ASN A CA 1
ATOM 738 C C . ASN A 1 95 ? -4.510 8.727 8.407 1.00 98.06 95 ASN A C 1
ATOM 740 O O . ASN A 1 95 ? -4.268 8.408 7.248 1.00 98.06 95 ASN A O 1
ATOM 744 N N . LEU A 1 96 ? -5.600 8.297 9.051 1.00 98.12 96 LEU A N 1
ATOM 745 C CA . LEU A 1 96 ? -6.644 7.513 8.386 1.00 98.12 96 LEU A CA 1
ATOM 746 C C . LEU A 1 96 ? -7.383 8.338 7.328 1.00 98.12 96 LEU A C 1
ATOM 748 O O . LEU A 1 96 ? -7.680 7.805 6.260 1.00 98.12 96 LEU A O 1
ATOM 752 N N . HIS A 1 97 ? -7.578 9.636 7.575 1.00 97.62 97 HIS A N 1
ATOM 753 C CA . HIS A 1 97 ? -8.064 10.554 6.550 1.00 97.62 97 HIS A CA 1
ATOM 754 C C . HIS A 1 97 ? -7.084 10.654 5.369 1.00 97.62 97 HIS A C 1
ATOM 756 O O . HIS A 1 97 ? -7.480 10.462 4.225 1.00 97.62 97 HIS A O 1
ATOM 762 N N . TYR A 1 98 ? -5.781 10.850 5.614 1.00 97.31 98 TYR A N 1
ATOM 763 C CA . TYR A 1 98 ? -4.774 10.870 4.538 1.00 97.31 98 TYR A CA 1
ATOM 764 C C . TYR A 1 98 ? -4.664 9.546 3.769 1.00 97.31 98 TYR A C 1
ATOM 766 O O . TYR A 1 98 ? -4.402 9.542 2.568 1.00 97.31 98 TYR A O 1
ATOM 774 N N . LEU A 1 99 ? -4.879 8.413 4.439 1.00 96.69 99 LEU A N 1
ATOM 775 C CA . LEU A 1 99 ? -4.986 7.121 3.767 1.00 96.69 99 LEU A CA 1
ATOM 776 C C . LEU A 1 99 ? -6.207 7.094 2.838 1.00 96.69 99 LEU A C 1
ATOM 778 O O . LEU A 1 99 ? -6.088 6.671 1.688 1.00 96.69 99 LEU A O 1
ATOM 782 N N . HIS A 1 100 ? -7.367 7.553 3.320 1.00 97.06 100 HIS A N 1
ATOM 783 C CA . HIS A 1 100 ? -8.593 7.604 2.524 1.00 97.06 100 HIS A CA 1
ATOM 784 C C . HIS A 1 100 ? -8.462 8.526 1.313 1.00 97.06 100 HIS A C 1
ATOM 786 O O . HIS A 1 100 ? -8.875 8.130 0.226 1.00 97.06 100 HIS A O 1
ATOM 792 N N . THR A 1 101 ? -7.830 9.697 1.445 1.00 96.19 101 THR A N 1
ATOM 793 C CA . THR A 1 101 ? -7.641 10.601 0.299 1.00 96.19 101 THR A CA 1
ATOM 794 C C . THR A 1 101 ? -6.843 9.934 -0.822 1.00 96.19 101 THR A C 1
ATOM 796 O O . THR A 1 101 ? -7.237 10.026 -1.985 1.00 96.19 101 THR A O 1
ATOM 799 N N . GLY A 1 102 ? -5.781 9.192 -0.486 1.00 94.62 102 GLY A N 1
ATOM 800 C CA . GLY A 1 102 ? -5.026 8.389 -1.450 1.00 94.62 102 GLY A CA 1
ATOM 801 C C . GLY A 1 102 ? -5.855 7.253 -2.056 1.00 94.62 102 GLY A C 1
ATOM 802 O O . GLY A 1 102 ? -5.879 7.081 -3.272 1.00 94.62 102 GLY A O 1
ATOM 803 N N . VAL A 1 103 ? -6.595 6.514 -1.226 1.00 94.69 103 VAL A N 1
ATOM 804 C CA . VAL A 1 103 ? -7.507 5.447 -1.675 1.00 94.69 103 VAL A CA 1
ATOM 805 C C . VAL A 1 103 ? -8.570 5.976 -2.635 1.00 94.69 103 VAL A C 1
ATOM 807 O O . VAL A 1 103 ? -8.844 5.342 -3.650 1.00 94.69 103 VAL A O 1
ATOM 810 N N . ASN A 1 104 ? -9.148 7.141 -2.358 1.00 93.19 104 ASN A N 1
ATOM 811 C CA . ASN A 1 104 ? -10.173 7.735 -3.203 1.00 93.19 104 ASN A CA 1
ATOM 812 C C . ASN A 1 104 ? -9.616 8.173 -4.565 1.00 93.19 104 ASN A C 1
ATOM 814 O O . ASN A 1 104 ? -10.322 8.070 -5.562 1.00 93.19 104 ASN A O 1
ATOM 818 N N . VAL A 1 105 ? -8.350 8.603 -4.627 1.00 90.50 105 VAL A N 1
ATOM 819 C CA . VAL A 1 105 ? -7.666 8.895 -5.899 1.00 90.50 105 VAL A CA 1
ATOM 820 C C . VAL A 1 105 ? -7.429 7.620 -6.714 1.00 90.50 105 VAL A C 1
ATOM 822 O O . VAL A 1 105 ? -7.604 7.643 -7.928 1.00 90.50 105 VAL A O 1
ATOM 825 N N . VAL A 1 106 ? -7.030 6.518 -6.068 1.00 87.00 106 VAL A N 1
ATOM 826 C CA . VAL A 1 106 ? -6.618 5.286 -6.768 1.00 87.00 106 VAL A CA 1
ATOM 827 C C . VAL A 1 106 ? -7.800 4.380 -7.123 1.00 87.00 106 VAL A C 1
ATOM 829 O O . VAL A 1 106 ? -7.857 3.858 -8.232 1.00 87.00 106 VAL A O 1
ATOM 832 N N . PHE A 1 107 ? -8.731 4.161 -6.194 1.00 87.25 107 PHE A N 1
ATOM 833 C CA . PHE A 1 107 ? -9.841 3.218 -6.368 1.00 87.25 107 PHE A CA 1
ATOM 834 C C . PHE A 1 107 ? -11.169 3.904 -6.692 1.00 87.25 107 PHE A C 1
ATOM 836 O O . 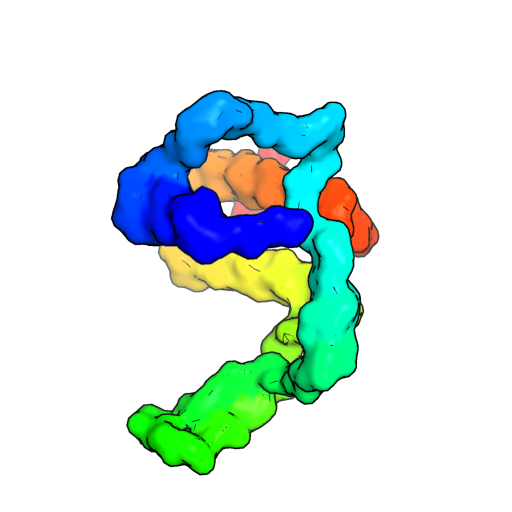PHE A 1 107 ? -11.987 3.328 -7.404 1.00 87.25 107 PHE A O 1
ATOM 843 N N . GLY A 1 108 ? -11.381 5.121 -6.182 1.00 87.12 108 GLY A N 1
ATOM 844 C CA . GLY A 1 108 ? -12.670 5.811 -6.240 1.00 87.12 108 GLY A CA 1
ATOM 845 C C . GLY A 1 108 ? -13.789 5.085 -5.476 1.00 87.12 108 GLY A C 1
ATOM 846 O O . GLY A 1 108 ? -13.749 3.884 -5.226 1.00 87.12 108 GLY A O 1
ATOM 847 N N . GLY A 1 109 ? -14.818 5.827 -5.063 1.00 88.00 109 GLY A N 1
ATOM 848 C CA . GLY A 1 109 ? -16.086 5.243 -4.596 1.00 88.00 109 GLY A CA 1
ATOM 849 C C . GLY A 1 109 ? -16.073 4.537 -3.231 1.00 88.00 109 GLY A C 1
ATOM 850 O O . GLY A 1 109 ? -17.126 4.092 -2.780 1.00 88.00 109 GLY A O 1
ATOM 851 N N . CYS A 1 110 ? -14.936 4.457 -2.537 1.00 94.94 110 CYS A N 1
ATOM 852 C CA . CYS A 1 110 ? -14.884 3.919 -1.179 1.00 94.94 110 CYS A CA 1
ATOM 853 C C . CYS A 1 110 ? -15.286 4.990 -0.157 1.00 94.94 110 CYS A C 1
ATOM 855 O O . CYS A 1 110 ? -14.661 6.048 -0.084 1.00 94.94 110 CYS A O 1
ATOM 857 N N . ALA A 1 111 ? -16.304 4.714 0.662 1.00 95.38 111 ALA A N 1
ATOM 858 C CA . ALA A 1 111 ? -16.684 5.594 1.766 1.00 95.38 111 ALA A CA 1
ATOM 859 C C . ALA A 1 111 ? -15.579 5.645 2.834 1.00 95.38 111 ALA A C 1
ATOM 861 O O . ALA A 1 111 ? -14.988 4.616 3.162 1.00 95.38 111 ALA A O 1
ATOM 862 N N . GLU A 1 112 ? -15.314 6.832 3.380 1.00 96.94 112 GLU A N 1
ATOM 863 C CA . GLU A 1 112 ? -14.345 6.999 4.467 1.00 96.94 112 GLU A CA 1
ATOM 864 C C . GLU A 1 112 ? -14.838 6.319 5.751 1.00 96.94 112 GLU A C 1
ATOM 866 O O . GLU A 1 112 ? -16.013 6.413 6.117 1.00 96.94 112 GLU A O 1
ATOM 871 N N . LEU A 1 113 ? -13.930 5.627 6.442 1.00 97.56 113 LEU A N 1
ATOM 872 C CA . LEU A 1 113 ? -14.198 4.963 7.714 1.00 97.56 113 LEU A CA 1
ATOM 873 C C . LEU A 1 113 ? -13.622 5.770 8.880 1.00 97.56 113 LEU A C 1
ATOM 875 O O . LEU A 1 113 ? -12.463 6.178 8.857 1.00 97.56 113 LEU A O 1
ATOM 879 N N . PHE A 1 114 ? -14.410 5.914 9.947 1.00 97.88 114 PHE A N 1
ATOM 880 C CA . PHE A 1 114 ? -14.069 6.733 11.115 1.00 97.88 114 PHE A CA 1
ATOM 881 C C . PHE A 1 114 ? -14.042 5.907 12.413 1.00 97.88 114 PHE A C 1
ATOM 883 O O . PHE A 1 114 ? -14.830 6.174 13.323 1.00 97.88 114 PHE A O 1
ATOM 890 N N . PRO A 1 115 ? -13.146 4.910 12.555 1.00 97.94 115 PRO A N 1
ATOM 891 C CA . PRO A 1 115 ? -13.142 4.009 13.715 1.00 97.94 115 PRO A CA 1
ATOM 892 C C . PRO A 1 115 ? -12.894 4.724 15.051 1.00 97.94 115 PRO A C 1
ATOM 894 O O . PRO A 1 115 ? -13.250 4.212 16.107 1.00 97.94 115 PRO A O 1
ATOM 897 N N . TYR A 1 116 ? -12.306 5.922 15.011 1.00 97.81 116 TYR A N 1
ATOM 898 C CA . TYR A 1 116 ? -12.041 6.742 16.190 1.00 97.81 116 TYR A CA 1
ATOM 899 C C . TYR A 1 116 ? -12.840 8.049 16.199 1.00 97.81 116 TYR A C 1
ATOM 901 O O . TYR A 1 116 ? -12.547 8.914 17.022 1.00 97.81 116 TYR A O 1
ATOM 909 N N . GLY A 1 117 ? -13.840 8.203 15.326 1.00 93.81 117 GLY A N 1
ATOM 910 C CA . GLY A 1 117 ? -14.599 9.440 15.125 1.00 93.81 117 GLY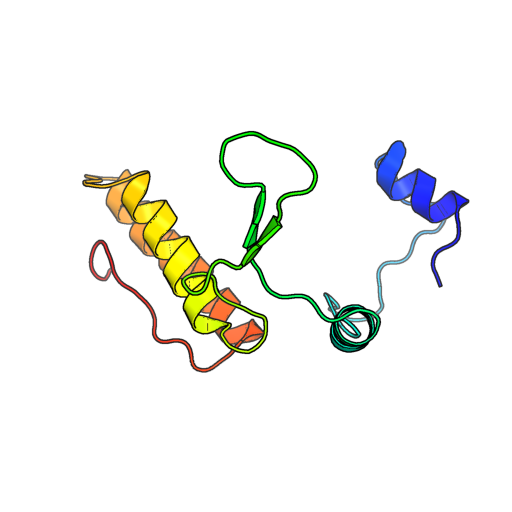 A CA 1
ATOM 911 C C . GLY A 1 117 ? -13.971 10.401 14.109 1.00 93.81 117 GLY A C 1
ATOM 912 O O . GLY A 1 117 ? -12.932 10.114 13.517 1.00 93.81 117 GLY A O 1
ATOM 913 N N . GLN A 1 118 ? -14.637 11.537 13.911 1.00 89.69 118 GLN A N 1
ATOM 914 C CA . GLN A 1 118 ? -14.243 12.599 12.981 1.00 89.69 118 GLN A CA 1
ATOM 915 C C . GLN A 1 118 ? -13.495 13.720 13.714 1.00 89.69 118 GLN A C 1
ATOM 917 O O . GLN A 1 118 ? -13.626 13.868 14.933 1.00 89.69 118 GLN A O 1
ATOM 922 N N . SER A 1 119 ? -12.668 14.462 12.973 1.00 65.62 119 SER A N 1
ATOM 923 C CA . SER A 1 119 ? -11.990 15.673 13.454 1.00 65.62 119 SER A CA 1
ATOM 924 C C . SER A 1 119 ? -12.914 16.878 13.463 1.00 65.62 119 SER A C 1
ATOM 926 O O . SER A 1 119 ? -13.619 17.040 12.443 1.00 65.62 119 SER A O 1
#

InterPro domains:
  IPR036851 Chloroperoxidase-like superfamily [G3DSA:1.10.489.10] (1-119)

Sequence (119 aa):
KLSMDAAASFFRDMRFPPDFHRPGQPTTNEGIDVVIAAHPWLPGGNADGKVNNYVVDPNSADFTQPCRVYSHVVNSVVQLYPNPTGILRRNLIKNLHYLHTGVNVVFGGCAELFPYGQS

Organism: NCBI:txid2316362

Radius of gyration: 19.45 Å; chains: 1; bounding box: 41×43×44 Å

Foldseek 3Di:
DADPVQVCCCPVVVHGDPPDDDDPDDDDCPCVVVVCVVDPDADFQAPPPDPPRTDHDPQDDDPVCLLSVLVVVVVVVCVVCVDDDDPVLVVNQVVLVVVVVVSCVPPNDHDRDRSSHHD

Secondary structure (DSSP, 8-state):
---HHHHHHHHTT--PPTT----SS--S-TTHHHHHHHS----EEESTT-SS-EEE-TTS--TT-HHHHHHHHHHHHHHH-SS--HHHHHHHHHHHHHHHHHHHHHT--PPPP-TT---

pLDDT: mean 95.44, std 4.0, range [65.62, 98.5]